Protein AF-A0A7S1X2R9-F1 (afdb_monomer_lite)

Radius of gyration: 29.57 Å; chains: 1; bounding box: 48×79×98 Å

Secondary structure (DSSP, 8-state):
----PPPPPPPPPPPPPPPP----------------GGGGGGGGGB-HHHHHHHHHTTTT-SGGGSS-------------------------PPPTTS---HHHHTS--SS--SS-SB---HHHHHHHHHHHHHHHHHHT--TT-PPPPHHHHHHHHHHHHHHHHH-HHHHHHHHHH-

InterPro domains:
  IPR000857 MyTH4 domain [PS51016] (108-178)
  IPR038185 MyTH4 domain superfamily [G3DSA:1.25.40.530] (95-178)

Organism: NCBI:txid63592

Foldseek 3Di:
DDDDDDDDDDDDDDDDDDDDDPPPPPPPPPPPPPDPPVCPVVQQFFPQVVQVVLVVVDFDDPVVPPPDDDDDDDDDDDDDDDDDDDDDDPDPDPDPPDDRDLVNVLDDDLGQRSWFGGDDDPVCGVVLSVLLVLVSLLVVSNPPDDNQDPVNNVVSVVVQVVVCVVPVVSVVSNVSSD

pLDDT: mean 72.8, std 22.65, range [30.41, 97.75]

Structure (mmCIF, N/CA/C/O backbone):
data_AF-A0A7S1X2R9-F1
#
_entry.id   AF-A0A7S1X2R9-F1
#
loop_
_atom_site.group_PDB
_atom_site.id
_atom_site.type_symbol
_atom_site.label_atom_id
_atom_site.label_alt_id
_atom_site.label_comp_id
_atom_site.label_asym_id
_atom_site.label_entity_id
_atom_site.label_seq_id
_atom_site.pdbx_PDB_ins_code
_atom_site.Cartn_x
_atom_site.Cartn_y
_atom_site.Cartn_z
_atom_site.occupancy
_atom_site.B_iso_or_equiv
_atom_site.auth_seq_id
_atom_site.auth_comp_id
_atom_site.auth_asym_id
_atom_site.auth_atom_id
_atom_site.pdbx_PDB_model_num
ATOM 1 N N . MET A 1 1 ? -19.777 -42.301 84.510 1.00 42.72 1 MET A N 1
ATOM 2 C CA . MET A 1 1 ? -18.714 -43.326 84.487 1.00 42.72 1 MET A CA 1
ATOM 3 C C . MET A 1 1 ? -17.936 -43.130 83.192 1.00 42.72 1 MET A C 1
ATOM 5 O O . MET A 1 1 ? -18.575 -43.264 82.162 1.00 42.72 1 MET A O 1
ATOM 9 N N . ALA A 1 2 ? -16.657 -42.726 83.320 1.00 47.59 2 ALA A N 1
ATOM 10 C CA . ALA A 1 2 ? -15.544 -42.613 82.342 1.00 47.59 2 ALA A CA 1
ATOM 11 C C . ALA A 1 2 ? -15.882 -42.038 80.946 1.00 47.59 2 ALA A C 1
ATOM 13 O O . ALA A 1 2 ? -16.629 -42.655 80.203 1.00 47.59 2 ALA A O 1
ATOM 14 N N . ASP A 1 3 ? -15.449 -40.856 80.491 1.00 46.12 3 ASP A N 1
ATOM 15 C CA . ASP A 1 3 ? -14.141 -40.164 80.510 1.00 46.12 3 ASP A CA 1
ATOM 16 C C . ASP A 1 3 ? -12.950 -41.027 80.068 1.00 46.12 3 ASP A C 1
ATOM 18 O O . ASP A 1 3 ? -12.434 -41.846 80.829 1.00 46.12 3 ASP A O 1
ATOM 22 N N . THR A 1 4 ? -12.517 -40.839 78.820 1.00 57.81 4 THR A N 1
ATOM 23 C CA . THR A 1 4 ? -11.138 -41.086 78.382 1.00 57.81 4 THR A CA 1
ATOM 24 C C . THR A 1 4 ? -10.824 -40.120 77.243 1.00 57.81 4 THR A C 1
ATOM 26 O O . THR A 1 4 ? -11.382 -40.209 76.151 1.00 57.81 4 THR A O 1
ATOM 29 N N . THR A 1 5 ? -9.943 -39.173 77.546 1.00 52.09 5 THR A N 1
ATOM 30 C CA . THR A 1 5 ? -9.392 -38.167 76.638 1.00 52.09 5 THR A CA 1
ATOM 31 C C . THR A 1 5 ? -8.007 -38.649 76.194 1.00 52.09 5 THR A C 1
ATOM 33 O O . THR A 1 5 ? -7.155 -38.885 77.048 1.00 52.09 5 THR A O 1
ATOM 36 N N . GLU A 1 6 ? -7.766 -38.816 74.890 1.00 53.97 6 GLU A N 1
ATOM 37 C CA . GLU A 1 6 ? -6.450 -39.184 74.341 1.00 53.97 6 GLU A CA 1
ATOM 38 C C . GLU A 1 6 ? -5.761 -37.942 73.754 1.00 53.97 6 GLU A C 1
ATOM 40 O O . GLU A 1 6 ? -6.300 -37.261 72.881 1.00 53.97 6 GLU A O 1
ATOM 45 N N . ALA A 1 7 ? -4.578 -37.620 74.282 1.00 50.69 7 ALA A N 1
ATOM 46 C CA . ALA A 1 7 ? -3.776 -36.457 73.918 1.00 50.69 7 ALA A CA 1
ATOM 47 C C . ALA A 1 7 ? -2.719 -36.820 72.859 1.00 50.69 7 ALA A C 1
ATOM 49 O O . ALA A 1 7 ? -1.946 -37.757 73.041 1.00 50.69 7 ALA A O 1
ATOM 50 N N . THR A 1 8 ? -2.648 -36.039 71.777 1.00 60.84 8 THR A N 1
ATOM 51 C CA . THR A 1 8 ? -1.623 -36.132 70.717 1.00 60.84 8 THR A CA 1
ATOM 52 C C . THR A 1 8 ? -0.553 -35.038 70.908 1.00 60.84 8 THR A C 1
ATOM 54 O O . THR A 1 8 ? -0.919 -33.908 71.241 1.00 60.84 8 THR A O 1
ATOM 57 N N . PRO A 1 9 ? 0.754 -35.315 70.709 1.00 64.69 9 PRO A N 1
ATOM 58 C CA . PRO A 1 9 ? 1.828 -34.330 70.896 1.00 64.69 9 PRO A CA 1
ATOM 59 C C . PRO A 1 9 ? 1.999 -33.358 69.704 1.00 64.69 9 PRO A C 1
ATOM 61 O O . PRO A 1 9 ? 1.607 -33.684 68.582 1.00 64.69 9 PRO A O 1
ATOM 64 N N . PRO A 1 10 ? 2.620 -32.175 69.910 1.00 57.97 10 PRO A N 1
ATOM 65 C CA . PRO A 1 10 ? 2.805 -31.172 68.862 1.00 57.97 10 PRO A CA 1
ATOM 66 C C . PRO A 1 10 ? 4.020 -31.468 67.964 1.00 57.97 10 PRO A C 1
ATOM 68 O O . PRO A 1 10 ? 5.135 -31.675 68.443 1.00 57.97 10 PRO A O 1
ATOM 71 N N . GLY A 1 11 ? 3.804 -31.434 66.646 1.00 48.62 11 GLY A N 1
ATOM 72 C CA . GLY A 1 11 ? 4.861 -31.436 65.632 1.00 48.62 11 GLY A CA 1
ATOM 73 C C . GLY A 1 11 ? 5.555 -30.074 65.514 1.00 48.62 11 GLY A C 1
ATOM 74 O O . GLY A 1 11 ? 4.926 -29.024 65.637 1.00 48.62 11 GLY A O 1
ATOM 75 N N . SER A 1 12 ? 6.869 -30.102 65.300 1.00 60.88 12 SER A N 1
ATOM 76 C CA . SER A 1 12 ? 7.755 -28.938 65.180 1.00 60.88 12 SER A CA 1
ATOM 77 C C . SER A 1 12 ? 7.472 -28.062 63.942 1.00 60.88 12 SER A C 1
ATOM 79 O O . SER A 1 12 ? 6.999 -28.573 62.926 1.00 60.88 12 SER A O 1
ATOM 81 N N . PRO A 1 13 ? 7.807 -26.756 63.977 1.00 50.97 13 PRO A N 1
ATOM 82 C CA . PRO A 1 13 ? 7.598 -25.849 62.850 1.00 50.97 13 PRO A CA 1
ATOM 83 C C . PRO A 1 13 ? 8.648 -26.058 61.747 1.00 50.97 13 PRO A C 1
ATOM 85 O O . PRO A 1 13 ? 9.849 -25.964 61.996 1.00 50.97 13 PRO A O 1
ATOM 88 N N . MET A 1 14 ? 8.196 -26.298 60.512 1.00 50.25 14 MET A N 1
ATOM 89 C CA . MET A 1 14 ? 9.048 -26.236 59.322 1.00 50.25 14 MET A CA 1
ATOM 90 C C . MET A 1 14 ? 9.193 -24.782 58.859 1.00 50.25 14 MET A C 1
ATOM 92 O O . MET A 1 14 ? 8.213 -24.101 58.561 1.00 50.25 14 MET A O 1
ATOM 96 N N . THR A 1 15 ? 10.433 -24.315 58.798 1.00 60.78 15 THR A N 1
ATOM 97 C CA . THR A 1 15 ? 10.853 -23.038 58.216 1.00 60.78 15 THR A CA 1
ATOM 98 C C . THR A 1 15 ? 10.683 -23.068 56.691 1.00 60.78 15 THR A C 1
ATOM 100 O O . THR A 1 15 ? 11.192 -23.996 56.058 1.00 60.78 15 THR A O 1
ATOM 103 N N . PRO A 1 16 ? 10.043 -22.072 56.051 1.00 48.28 16 PRO A N 1
ATOM 104 C CA . PRO A 1 16 ? 10.091 -21.948 54.601 1.00 48.28 16 PRO A CA 1
ATOM 105 C C . PRO A 1 16 ? 11.442 -21.356 54.178 1.00 48.28 16 PRO A C 1
ATOM 107 O O . PRO A 1 16 ? 11.805 -20.245 54.567 1.00 48.28 16 PRO A O 1
ATOM 110 N N . GLY A 1 17 ? 12.196 -22.130 53.395 1.00 42.62 17 GLY A N 1
ATOM 111 C CA . GLY A 1 17 ? 13.408 -21.678 52.719 1.00 42.62 17 GLY A CA 1
ATOM 112 C C . GLY A 1 17 ? 13.104 -20.564 51.714 1.00 42.62 17 GLY A C 1
ATOM 113 O O . GLY A 1 17 ? 12.092 -20.595 51.016 1.00 42.62 17 GLY A O 1
ATOM 114 N N . ALA A 1 18 ? 13.986 -19.568 51.673 1.00 52.09 18 ALA A N 1
ATOM 115 C CA . ALA A 1 18 ? 13.926 -18.451 50.741 1.00 52.09 18 ALA A CA 1
ATOM 116 C C . ALA A 1 18 ? 14.039 -18.926 49.277 1.00 52.09 18 ALA A C 1
ATOM 118 O O . ALA A 1 18 ? 14.835 -19.826 48.998 1.00 52.09 18 ALA A O 1
ATOM 119 N N . PRO A 1 19 ? 13.312 -18.314 48.324 1.00 46.66 19 PRO A N 1
ATOM 120 C CA . PRO A 1 19 ? 13.551 -18.556 46.910 1.00 46.66 19 PRO A CA 1
ATOM 121 C C . PRO A 1 19 ? 14.829 -17.828 46.474 1.00 46.66 19 PRO A C 1
ATOM 123 O O . PRO A 1 19 ? 14.937 -16.606 46.572 1.00 46.66 19 PRO A O 1
ATOM 126 N N . SER A 1 20 ? 15.803 -18.598 45.994 1.00 49.12 20 SER A N 1
ATOM 127 C CA . SER A 1 20 ? 16.988 -18.112 45.291 1.00 49.12 20 SER A CA 1
ATOM 128 C C . SER A 1 20 ? 16.572 -17.388 44.009 1.00 49.12 20 SER A C 1
ATOM 130 O O . SER A 1 20 ? 15.962 -17.968 43.111 1.00 49.12 20 SER A O 1
ATOM 132 N N . SER A 1 21 ? 16.887 -16.100 43.947 1.00 52.19 21 SER A N 1
ATOM 133 C CA . SER A 1 21 ? 16.672 -15.223 42.805 1.00 52.19 21 SER A CA 1
ATOM 134 C C . SER A 1 21 ? 17.790 -15.394 41.775 1.00 52.19 21 SER A C 1
ATOM 136 O O . SER A 1 21 ? 18.722 -14.597 41.748 1.00 52.19 21 SER A O 1
ATOM 138 N N . ASP A 1 22 ? 17.660 -16.400 40.914 1.00 44.91 22 ASP A N 1
ATOM 139 C CA . ASP A 1 22 ? 18.408 -16.498 39.657 1.00 44.91 22 ASP A CA 1
ATOM 140 C C . ASP A 1 22 ? 17.452 -16.210 38.491 1.00 44.91 22 ASP A C 1
ATOM 142 O O . ASP A 1 22 ? 17.039 -17.094 37.742 1.00 44.91 22 ASP A O 1
ATOM 146 N N . PHE A 1 23 ? 17.062 -14.940 38.342 1.00 47.03 23 PHE A N 1
ATOM 147 C CA . PHE A 1 23 ? 16.511 -14.456 37.076 1.00 47.03 23 PHE A CA 1
ATOM 148 C C . PHE A 1 23 ? 17.681 -14.233 36.125 1.00 47.03 23 PHE A C 1
ATOM 150 O O . PHE A 1 23 ? 18.218 -13.134 35.991 1.00 47.03 23 PHE A O 1
ATOM 157 N N . GLN A 1 24 ? 18.103 -15.321 35.491 1.00 46.78 24 GLN A N 1
ATOM 158 C CA . GLN A 1 24 ? 18.998 -15.270 34.354 1.00 46.78 24 GLN A CA 1
ATOM 159 C C . GLN A 1 24 ? 18.252 -14.546 33.232 1.00 46.78 24 GLN A C 1
ATOM 161 O O . GLN A 1 24 ? 17.282 -15.061 32.675 1.00 46.78 24 GLN A O 1
ATOM 166 N N . SER A 1 25 ? 18.663 -13.306 32.974 1.00 49.50 25 SER A N 1
ATOM 167 C CA . SER A 1 25 ? 18.193 -12.473 31.876 1.00 49.50 25 SER A CA 1
ATOM 168 C C . SER A 1 25 ? 18.283 -13.265 30.576 1.00 49.50 25 SER A C 1
ATOM 170 O O . SER A 1 25 ? 19.360 -13.396 29.997 1.00 49.50 25 SER A O 1
ATOM 172 N N . MET A 1 26 ? 17.156 -13.817 30.121 1.00 44.03 26 MET A N 1
ATOM 173 C CA . MET A 1 26 ? 17.023 -14.247 28.740 1.00 44.03 26 MET A CA 1
ATOM 174 C C . MET A 1 26 ? 17.083 -12.978 27.900 1.00 44.03 26 MET A C 1
ATOM 176 O O . MET A 1 26 ? 16.095 -12.263 27.740 1.00 44.03 26 MET A O 1
ATOM 180 N N . GLU A 1 27 ? 18.284 -12.674 27.420 1.00 50.75 27 GLU A N 1
ATOM 181 C CA . GLU A 1 27 ? 18.486 -11.861 26.237 1.00 50.75 27 GLU A CA 1
ATOM 182 C C . GLU A 1 27 ? 17.666 -12.530 25.133 1.00 50.75 27 GLU A C 1
ATOM 184 O O . GLU A 1 27 ? 18.056 -13.546 24.558 1.00 50.75 27 GLU A O 1
ATOM 189 N N . VAL A 1 28 ? 16.450 -12.024 24.924 1.00 51.03 28 VAL A N 1
ATOM 190 C CA . VAL A 1 28 ? 15.627 -12.376 23.775 1.00 51.03 28 VAL A CA 1
ATOM 191 C C . VAL A 1 28 ? 16.390 -11.830 22.582 1.00 51.03 28 VAL A C 1
ATOM 193 O O . VAL A 1 28 ? 16.225 -10.670 22.205 1.00 51.03 28 VAL A O 1
ATOM 196 N N . ALA A 1 29 ? 17.291 -12.652 22.045 1.00 50.59 29 ALA A N 1
ATOM 197 C CA . ALA A 1 29 ? 17.900 -12.421 20.755 1.00 50.59 29 ALA A CA 1
ATOM 198 C C . ALA A 1 29 ? 16.739 -12.167 19.796 1.00 50.59 29 ALA A C 1
ATOM 200 O O . ALA A 1 29 ? 15.904 -13.044 19.556 1.00 50.59 29 ALA A O 1
ATOM 201 N N . THR A 1 30 ? 16.630 -10.926 19.333 1.00 48.91 30 THR A N 1
ATOM 202 C CA . THR A 1 30 ? 15.676 -10.580 18.291 1.00 48.91 30 THR A CA 1
ATOM 203 C C . THR A 1 30 ? 15.987 -11.508 17.121 1.00 48.91 30 THR A C 1
ATOM 205 O O . THR A 1 30 ? 17.145 -11.569 16.699 1.00 48.91 30 THR A O 1
ATOM 208 N N . PRO A 1 31 ? 15.022 -12.314 16.644 1.00 47.88 31 PRO A N 1
ATOM 209 C CA . PRO A 1 31 ? 15.285 -13.196 15.526 1.00 47.88 31 PRO A CA 1
ATOM 210 C C . PRO A 1 31 ? 15.728 -12.314 14.364 1.00 47.88 31 PRO A C 1
ATOM 212 O O . PRO A 1 31 ? 14.978 -11.441 13.928 1.00 47.88 31 PRO A O 1
ATOM 215 N N . SER A 1 32 ? 16.969 -12.521 13.911 1.00 52.09 32 SER A N 1
ATOM 216 C CA . SER A 1 32 ? 17.458 -12.006 12.636 1.00 52.09 32 SER A CA 1
ATOM 217 C C . SER A 1 32 ? 16.371 -12.315 11.621 1.00 52.09 32 SER A C 1
ATOM 219 O O . SER A 1 32 ? 16.083 -13.491 11.387 1.00 52.09 32 SER A O 1
ATOM 221 N N . THR A 1 33 ? 15.704 -11.283 11.104 1.00 55.59 33 THR A N 1
ATOM 222 C CA . THR A 1 33 ? 14.594 -11.473 10.174 1.00 55.59 33 THR A CA 1
ATOM 223 C C . THR A 1 33 ? 15.104 -12.358 9.045 1.00 55.59 33 THR A C 1
ATOM 225 O O . THR A 1 33 ? 16.166 -12.046 8.492 1.00 55.59 33 THR A O 1
ATOM 228 N N . PRO A 1 34 ? 14.437 -13.486 8.739 1.00 59.06 34 PRO A N 1
ATOM 229 C CA . PRO A 1 34 ? 14.852 -14.315 7.626 1.00 59.06 34 PRO A CA 1
ATOM 230 C C . PRO A 1 34 ? 14.872 -13.409 6.403 1.00 59.06 34 PRO A C 1
ATOM 232 O O . PRO A 1 34 ? 13.867 -12.775 6.078 1.00 59.06 34 PRO A O 1
ATOM 235 N N . ARG A 1 35 ? 16.052 -13.288 5.791 1.00 65.38 35 ARG A N 1
ATOM 236 C CA . ARG A 1 35 ? 16.229 -12.595 4.519 1.00 65.38 35 ARG A CA 1
ATOM 237 C C . ARG A 1 35 ? 15.108 -13.058 3.593 1.00 65.38 35 ARG A C 1
ATOM 239 O O . ARG A 1 35 ? 14.819 -14.255 3.566 1.00 65.38 35 ARG A O 1
ATOM 246 N N . LEU A 1 36 ? 14.453 -12.138 2.886 1.00 69.62 36 LEU A N 1
ATOM 247 C CA . LEU A 1 36 ? 13.265 -12.435 2.079 1.00 69.62 36 LEU A CA 1
ATOM 248 C C . LEU A 1 36 ? 13.643 -13.212 0.801 1.00 69.62 36 LEU A C 1
ATOM 250 O O . LEU A 1 36 ? 13.439 -12.753 -0.318 1.00 69.62 36 LEU A O 1
ATOM 254 N N . GLU A 1 37 ? 14.210 -14.411 0.954 1.00 75.19 37 GLU A N 1
ATOM 255 C CA . GLU A 1 37 ? 14.718 -15.261 -0.128 1.00 75.19 37 GLU A CA 1
ATOM 256 C C . GLU A 1 37 ? 13.619 -15.618 -1.133 1.00 75.19 37 GLU A C 1
ATOM 258 O O . GLU A 1 37 ? 13.871 -15.670 -2.335 1.00 75.19 37 GLU A O 1
ATOM 263 N N . ALA A 1 38 ? 12.376 -15.757 -0.660 1.00 77.44 38 ALA A N 1
ATOM 264 C CA . ALA A 1 38 ? 11.205 -15.982 -1.504 1.00 77.44 38 ALA A CA 1
ATOM 265 C C . ALA A 1 38 ? 10.926 -14.826 -2.488 1.00 77.44 38 ALA A C 1
ATOM 267 O O . ALA A 1 38 ? 10.274 -15.037 -3.508 1.00 77.44 38 ALA A O 1
ATOM 268 N N . LEU A 1 39 ? 11.436 -13.617 -2.220 1.00 79.44 39 LEU A N 1
ATOM 269 C CA . LEU A 1 39 ? 11.290 -12.447 -3.090 1.00 79.44 39 LEU A CA 1
ATOM 270 C C . LEU A 1 39 ? 12.488 -12.228 -4.021 1.00 79.44 39 LEU A C 1
ATOM 272 O O . LEU A 1 39 ? 12.442 -11.330 -4.861 1.00 79.44 39 LEU A O 1
ATOM 276 N N . ALA A 1 40 ? 13.545 -13.045 -3.933 1.00 76.75 40 ALA A N 1
ATOM 277 C CA . ALA A 1 40 ? 14.757 -12.862 -4.736 1.00 76.75 40 ALA A CA 1
ATOM 278 C C . ALA A 1 40 ? 14.470 -12.843 -6.252 1.00 76.75 40 ALA A C 1
ATOM 280 O O . ALA A 1 40 ? 15.100 -12.085 -6.991 1.00 76.75 40 ALA A O 1
ATOM 281 N N . GLY A 1 41 ? 13.476 -13.618 -6.702 1.00 84.31 41 GLY A N 1
ATOM 282 C CA . GLY A 1 41 ? 13.020 -13.667 -8.095 1.00 84.31 41 GLY A CA 1
ATOM 283 C C . GLY A 1 41 ? 12.031 -12.571 -8.509 1.00 84.31 41 GLY A C 1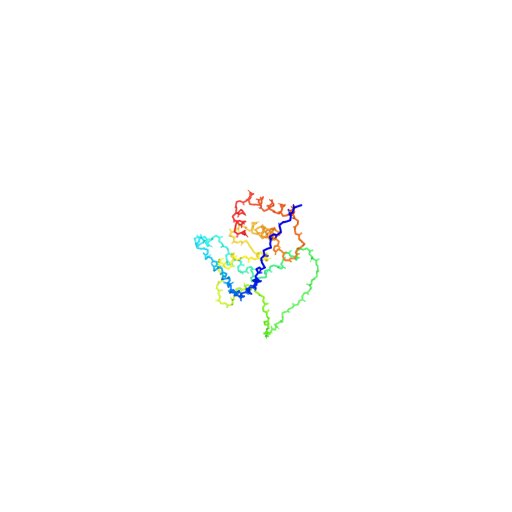
ATOM 284 O O . GLY A 1 41 ? 11.629 -12.558 -9.664 1.00 84.31 41 GLY A O 1
ATOM 285 N N . HIS A 1 42 ? 11.638 -11.676 -7.597 1.00 88.00 42 HIS A N 1
ATOM 286 C CA . HIS A 1 42 ? 10.599 -10.663 -7.824 1.00 88.00 42 HIS A CA 1
ATOM 287 C C . HIS A 1 42 ? 11.102 -9.218 -7.700 1.00 88.00 42 HIS A C 1
ATOM 289 O O . HIS A 1 42 ? 10.304 -8.282 -7.713 1.00 88.00 42 HIS A O 1
ATOM 295 N N . ASN A 1 43 ? 12.419 -9.009 -7.583 1.00 89.12 43 ASN A N 1
ATOM 296 C CA . ASN A 1 43 ? 13.029 -7.678 -7.447 1.00 89.12 43 ASN A CA 1
ATOM 297 C C . ASN A 1 43 ? 12.605 -6.699 -8.557 1.00 89.12 43 ASN A C 1
ATOM 299 O O . ASN A 1 43 ? 12.475 -5.499 -8.329 1.00 89.12 43 ASN A O 1
ATOM 303 N N . ASP A 1 44 ? 12.355 -7.204 -9.761 1.00 93.31 44 ASP A N 1
ATOM 304 C CA . ASP A 1 44 ? 11.923 -6.431 -10.918 1.00 93.31 44 ASP A CA 1
ATOM 305 C C . ASP A 1 44 ? 10.492 -5.885 -10.799 1.00 93.31 44 ASP A C 1
ATOM 307 O O . ASP A 1 44 ? 10.171 -4.913 -11.486 1.00 93.31 44 ASP A O 1
ATOM 311 N N . HIS A 1 45 ? 9.659 -6.422 -9.907 1.00 95.62 45 HIS A N 1
ATOM 312 C CA . HIS A 1 45 ? 8.327 -5.890 -9.614 1.00 95.62 45 HIS A CA 1
ATOM 313 C C . HIS A 1 45 ? 8.349 -4.705 -8.645 1.00 95.62 45 HIS A C 1
ATOM 315 O O . HIS A 1 45 ? 7.382 -3.945 -8.593 1.00 95.62 45 HIS A O 1
ATOM 321 N N . PHE A 1 46 ? 9.442 -4.506 -7.909 1.00 96.31 46 PHE A N 1
ATOM 322 C CA . PHE A 1 46 ? 9.574 -3.452 -6.910 1.00 96.31 46 PHE A CA 1
ATOM 323 C C . PHE A 1 46 ? 10.237 -2.199 -7.474 1.00 96.31 46 PHE A C 1
ATOM 325 O O . PHE A 1 46 ? 11.105 -2.270 -8.341 1.00 96.31 46 PHE A O 1
ATOM 332 N N . GLN A 1 47 ? 9.857 -1.026 -6.969 1.00 95.44 47 GLN A N 1
ATOM 333 C CA . GLN A 1 47 ? 10.425 0.250 -7.417 1.00 95.44 47 GLN A CA 1
ATOM 334 C C . GLN A 1 47 ? 11.436 0.847 -6.430 1.00 95.44 47 GLN A C 1
ATOM 336 O O . GLN A 1 47 ? 11.349 2.024 -6.074 1.00 95.44 47 GLN A O 1
ATOM 341 N N . VAL A 1 48 ? 12.412 0.036 -6.016 1.00 94.19 48 VAL A N 1
ATOM 342 C CA . VAL A 1 48 ? 13.405 0.345 -4.971 1.00 94.19 48 VAL A CA 1
ATOM 343 C C . VAL A 1 48 ? 14.095 1.696 -5.201 1.00 94.19 48 VAL A C 1
ATOM 345 O O . VAL A 1 48 ? 14.129 2.540 -4.303 1.00 94.19 48 VAL A O 1
ATOM 348 N N . GLU A 1 49 ? 14.564 1.980 -6.419 1.00 93.56 49 GLU A N 1
ATOM 349 C CA . GLU A 1 49 ? 15.259 3.235 -6.728 1.00 93.56 49 GLU A CA 1
ATOM 350 C C . GLU A 1 49 ? 14.331 4.454 -6.663 1.00 93.56 49 GLU A C 1
ATOM 352 O O . GLU A 1 49 ? 14.733 5.525 -6.196 1.00 93.56 49 GLU A O 1
ATOM 357 N N . ASN A 1 50 ? 13.087 4.313 -7.132 1.00 93.94 50 ASN A N 1
ATOM 358 C CA . ASN A 1 50 ? 12.096 5.387 -7.073 1.00 93.94 50 ASN A CA 1
ATOM 359 C C . ASN A 1 50 ? 11.693 5.665 -5.628 1.00 93.94 50 ASN A C 1
ATOM 361 O O . ASN A 1 50 ? 11.590 6.831 -5.242 1.00 93.94 50 ASN A O 1
ATOM 365 N N . TYR A 1 51 ? 11.507 4.608 -4.839 1.00 95.12 51 TYR A N 1
ATOM 366 C CA . TYR A 1 51 ? 11.179 4.685 -3.425 1.00 95.12 51 TYR A CA 1
ATOM 367 C C . TYR A 1 51 ? 12.280 5.399 -2.642 1.00 95.12 51 TYR A C 1
ATOM 369 O O . TYR A 1 51 ? 12.021 6.419 -1.999 1.00 95.12 51 TYR A O 1
ATOM 377 N N . PHE A 1 52 ? 13.529 4.952 -2.790 1.00 94.12 52 PHE A N 1
ATOM 378 C CA . PHE A 1 52 ? 14.682 5.567 -2.135 1.00 94.12 52 PHE A CA 1
ATOM 379 C C . PHE A 1 52 ? 14.851 7.038 -2.525 1.00 94.12 52 PHE A C 1
ATOM 381 O O . PHE A 1 52 ? 15.032 7.917 -1.679 1.00 94.12 52 PHE A O 1
ATOM 388 N N . ARG A 1 53 ? 14.717 7.345 -3.820 1.00 93.69 53 ARG A N 1
ATOM 389 C CA . ARG A 1 53 ? 14.765 8.724 -4.317 1.00 93.69 53 ARG A CA 1
ATOM 390 C C . ARG A 1 53 ? 13.633 9.578 -3.741 1.00 93.69 53 ARG A C 1
ATOM 392 O O . ARG A 1 53 ? 13.844 10.765 -3.489 1.00 93.69 53 ARG A O 1
ATOM 399 N N . ALA A 1 54 ? 12.438 9.017 -3.574 1.00 91.94 54 ALA A N 1
ATOM 400 C CA . ALA A 1 54 ? 11.295 9.721 -3.010 1.00 91.94 54 ALA A CA 1
ATOM 401 C C . ALA A 1 54 ? 11.486 9.996 -1.509 1.00 91.94 54 ALA A C 1
ATOM 403 O O . ALA A 1 54 ? 11.214 11.118 -1.079 1.00 91.94 54 ALA A O 1
ATOM 404 N N . MET A 1 55 ? 12.057 9.051 -0.750 1.00 90.38 55 MET A N 1
ATOM 405 C CA . MET A 1 55 ? 12.453 9.268 0.649 1.00 90.38 55 MET A CA 1
ATOM 406 C C . MET A 1 55 ? 13.423 10.448 0.796 1.00 90.38 55 MET A C 1
ATOM 408 O O . MET A 1 55 ? 13.191 11.348 1.603 1.00 90.38 55 MET A O 1
ATOM 412 N N . GLN A 1 56 ? 14.475 10.499 -0.030 1.00 87.94 56 GLN A N 1
ATOM 413 C CA . GLN A 1 56 ? 15.490 11.563 0.031 1.00 87.94 56 GLN A CA 1
ATOM 414 C C . GLN A 1 56 ? 14.949 12.954 -0.329 1.00 87.94 56 GLN A C 1
ATOM 416 O O . GLN A 1 56 ? 15.445 13.968 0.155 1.00 87.94 56 GLN A O 1
ATOM 421 N N . LYS A 1 57 ? 13.924 13.030 -1.188 1.00 81.88 57 LYS A N 1
ATOM 422 C CA . LYS A 1 57 ? 13.301 14.299 -1.616 1.00 81.88 57 LYS A CA 1
ATOM 423 C C . LYS A 1 57 ? 12.344 14.901 -0.572 1.00 81.88 57 LYS A C 1
ATOM 425 O O . LYS A 1 57 ? 11.704 15.929 -0.846 1.00 81.88 57 LYS A O 1
ATOM 430 N N . GLY A 1 58 ? 12.265 14.283 0.605 1.00 61.34 58 GLY A N 1
ATOM 431 C CA . GLY A 1 58 ? 11.419 14.672 1.723 1.00 61.34 58 GLY A CA 1
ATOM 432 C C . GLY A 1 58 ? 10.214 13.751 1.840 1.00 61.34 58 GLY A C 1
ATOM 433 O O . GLY A 1 58 ? 9.158 14.044 1.268 1.00 61.34 58 GLY A O 1
ATOM 434 N N . GLY A 1 59 ? 10.396 12.673 2.608 1.00 51.91 59 GLY A N 1
ATOM 435 C CA . GLY A 1 59 ? 9.316 11.884 3.192 1.00 51.91 59 GLY A CA 1
ATOM 436 C C . GLY A 1 59 ? 8.301 12.758 3.942 1.00 51.91 59 GLY A C 1
ATOM 437 O O . GLY A 1 59 ? 8.603 13.872 4.373 1.00 51.91 59 GLY A O 1
ATOM 438 N N . SER A 1 60 ? 7.057 12.278 3.976 1.00 51.94 60 SER A N 1
ATOM 439 C CA . SER A 1 60 ? 5.993 12.667 4.919 1.00 51.94 60 SER A CA 1
ATOM 440 C C . SER A 1 60 ? 5.613 14.158 5.095 1.00 51.94 60 SER A C 1
ATOM 442 O O . SER A 1 60 ? 4.914 14.489 6.043 1.00 51.94 60 SER A O 1
ATOM 444 N N . GLY A 1 61 ? 5.939 15.080 4.171 1.00 47.41 61 GLY A N 1
ATOM 445 C CA . GLY A 1 61 ? 5.700 16.527 4.406 1.00 47.41 61 GLY A CA 1
ATOM 446 C C . GLY A 1 61 ? 4.946 17.349 3.348 1.00 47.41 61 GLY A C 1
ATOM 447 O O . GLY A 1 61 ? 4.894 18.581 3.466 1.00 47.41 61 GLY A O 1
ATOM 448 N N . LYS A 1 62 ? 4.424 16.749 2.267 1.00 50.59 62 LYS A N 1
ATOM 449 C CA . LYS A 1 62 ? 3.850 17.520 1.133 1.00 50.59 62 LYS A CA 1
ATOM 450 C C . LYS A 1 62 ? 2.356 17.313 0.872 1.00 50.59 62 LYS A C 1
ATOM 452 O O . LYS A 1 62 ? 1.757 18.186 0.252 1.00 50.59 62 LYS A O 1
ATOM 457 N N . PHE A 1 63 ? 1.721 16.270 1.413 1.00 49.44 63 PHE A N 1
ATOM 458 C CA . PHE A 1 63 ? 0.258 16.132 1.320 1.00 49.44 63 PHE A CA 1
ATOM 459 C C . PHE A 1 63 ? -0.512 17.000 2.334 1.00 49.44 63 PHE A C 1
ATOM 461 O O . PHE A 1 63 ? -1.638 17.383 2.034 1.00 49.44 63 PHE A O 1
ATOM 468 N N . SER A 1 64 ? 0.104 17.441 3.442 1.00 46.44 64 SER A N 1
ATOM 469 C CA . SER A 1 64 ? -0.502 18.453 4.339 1.00 46.44 64 SER A CA 1
ATOM 470 C C . SER A 1 64 ? -0.506 19.879 3.771 1.00 46.44 64 SER A C 1
ATOM 472 O O . SER A 1 64 ? -1.150 20.757 4.331 1.00 46.44 64 SER A O 1
ATOM 474 N N . ARG A 1 65 ? 0.189 20.150 2.655 1.00 49.72 65 ARG A N 1
ATO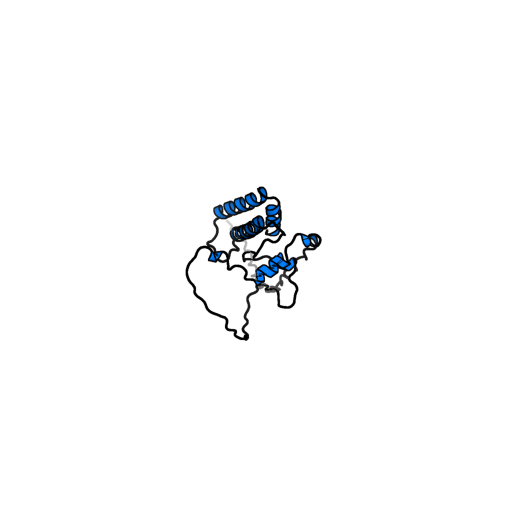M 475 C CA . ARG A 1 65 ? 0.333 21.513 2.100 1.00 49.72 65 ARG A CA 1
ATOM 476 C C . ARG A 1 65 ? -0.649 21.873 0.980 1.00 49.72 65 ARG A C 1
ATOM 478 O O . ARG A 1 65 ? -0.582 22.983 0.465 1.00 49.72 65 ARG A O 1
ATOM 485 N N . LEU A 1 66 ? -1.575 20.983 0.615 1.00 51.16 66 LEU A N 1
ATOM 486 C CA . LEU A 1 66 ? -2.574 21.245 -0.437 1.00 51.16 66 LEU A CA 1
ATOM 487 C C . LEU A 1 66 ? -3.933 21.753 0.086 1.00 51.16 66 LEU A C 1
ATOM 489 O O . LEU A 1 66 ? -4.845 21.943 -0.711 1.00 51.16 66 LEU A O 1
ATOM 493 N N . LEU A 1 67 ? -4.062 22.030 1.392 1.00 57.09 67 LEU A N 1
ATOM 494 C CA . LEU A 1 67 ? -5.272 22.611 2.006 1.00 57.09 67 LEU A CA 1
ATOM 495 C C . LEU A 1 67 ? -5.053 23.985 2.674 1.00 57.09 67 LEU A C 1
ATOM 497 O O . LEU A 1 67 ? -5.902 24.444 3.429 1.00 57.09 67 LEU A O 1
ATOM 501 N N . GLY A 1 68 ? -3.939 24.664 2.387 1.00 37.34 68 GLY A N 1
ATOM 502 C CA . GLY A 1 68 ? -3.607 25.954 3.002 1.00 37.34 68 GLY A CA 1
ATOM 503 C C . GLY A 1 68 ? -2.845 26.869 2.054 1.00 37.34 68 GLY A C 1
ATOM 504 O O . GLY A 1 68 ? -1.646 27.084 2.213 1.00 37.34 68 GLY A O 1
ATOM 505 N N . GLY A 1 69 ? -3.531 27.390 1.038 1.00 38.28 69 GLY A N 1
ATOM 506 C CA . GLY A 1 69 ? -3.014 28.498 0.245 1.00 38.28 69 GLY A CA 1
ATOM 507 C C . GLY A 1 69 ? -3.121 29.804 1.030 1.00 38.28 69 GLY A C 1
ATOM 508 O O . GLY A 1 69 ? -4.225 30.225 1.346 1.00 38.28 69 GLY A O 1
ATOM 509 N N . LEU A 1 70 ? -1.987 30.433 1.341 1.00 50.22 70 LEU A N 1
ATOM 510 C CA . LEU A 1 70 ? -1.594 31.771 0.873 1.00 50.22 70 LEU A CA 1
ATOM 511 C C . LEU A 1 70 ? -0.348 32.248 1.643 1.00 50.22 70 LEU A C 1
ATOM 513 O O . LEU A 1 70 ? -0.265 32.138 2.859 1.00 50.22 70 LEU A O 1
ATOM 517 N N . ASN A 1 71 ? 0.559 32.873 0.889 1.00 43.59 71 ASN A N 1
ATOM 518 C CA . ASN A 1 71 ? 1.707 33.689 1.303 1.00 43.59 71 ASN A CA 1
ATOM 519 C C . ASN A 1 71 ? 3.008 32.966 1.690 1.00 43.59 71 ASN A C 1
ATOM 521 O O . ASN A 1 71 ? 3.220 32.564 2.826 1.00 43.59 71 ASN A O 1
ATOM 525 N N . SER A 1 72 ? 3.991 33.010 0.786 1.00 37.81 72 SER A N 1
ATOM 526 C CA . SER A 1 72 ? 5.303 33.568 1.153 1.00 37.81 72 SER A CA 1
ATOM 527 C C . SER A 1 72 ? 6.131 33.961 -0.076 1.00 37.81 72 SER A C 1
ATOM 529 O O . SER A 1 72 ? 6.350 33.192 -1.008 1.00 37.81 72 SER A O 1
ATOM 531 N N . LYS A 1 73 ? 6.571 35.221 -0.052 1.00 36.69 73 LYS A N 1
ATOM 532 C CA . LYS A 1 73 ? 7.572 35.833 -0.929 1.00 36.69 73 LYS A CA 1
ATOM 533 C C . LYS A 1 73 ? 8.970 35.331 -0.541 1.00 36.69 73 LYS A C 1
ATOM 535 O O . LYS A 1 73 ? 9.322 35.360 0.631 1.00 36.69 73 LYS A O 1
ATOM 540 N N . SER A 1 74 ? 9.738 34.943 -1.560 1.00 40.97 74 SER A N 1
ATOM 541 C CA . SER A 1 74 ? 11.199 35.067 -1.737 1.00 40.97 74 SER A CA 1
ATOM 542 C C . SER A 1 74 ? 12.134 35.069 -0.512 1.00 40.97 74 SER A C 1
ATOM 544 O O . SER A 1 74 ? 12.128 36.031 0.258 1.00 40.97 74 SER A O 1
ATOM 546 N N . ARG A 1 75 ? 13.120 34.153 -0.495 1.00 37.38 75 ARG A N 1
ATOM 547 C CA . ARG A 1 75 ? 14.549 34.499 -0.305 1.00 37.38 75 ARG A CA 1
ATOM 548 C C . ARG A 1 75 ? 15.509 33.324 -0.572 1.00 37.38 75 ARG A C 1
ATOM 550 O O . ARG A 1 75 ? 15.183 32.169 -0.343 1.00 37.38 75 ARG A O 1
ATOM 557 N N . THR A 1 76 ? 16.672 33.693 -1.102 1.00 41.78 76 THR A N 1
ATOM 558 C CA . THR A 1 76 ? 17.829 32.928 -1.608 1.00 41.78 76 THR A CA 1
ATOM 559 C C . THR A 1 76 ? 18.697 32.286 -0.500 1.00 41.78 76 THR A C 1
ATOM 561 O O . THR A 1 76 ? 18.467 32.568 0.677 1.00 41.78 76 THR A O 1
ATOM 564 N N . PRO A 1 77 ? 19.680 31.416 -0.837 1.00 40.75 77 PRO A N 1
ATOM 565 C CA . PRO A 1 77 ? 20.204 30.392 0.064 1.00 40.75 77 PRO A CA 1
ATOM 566 C C . PRO A 1 77 ? 21.354 30.899 0.941 1.00 40.75 77 PRO A C 1
ATOM 568 O O . PRO A 1 77 ? 22.149 31.743 0.525 1.00 40.75 77 PRO A O 1
ATOM 571 N N . LYS A 1 78 ? 21.477 30.335 2.146 1.00 30.41 78 LYS A N 1
ATOM 572 C CA . LYS A 1 78 ? 22.651 30.506 3.005 1.00 30.41 78 LYS A CA 1
ATOM 573 C C . LYS A 1 78 ? 22.957 29.184 3.710 1.00 30.41 78 LYS A C 1
ATOM 575 O O . LYS A 1 78 ? 22.130 28.670 4.455 1.00 30.41 78 LYS A O 1
ATOM 580 N N . THR A 1 79 ? 24.133 28.637 3.419 1.00 41.88 79 THR A N 1
ATOM 581 C CA . THR A 1 79 ? 24.794 27.539 4.142 1.00 41.88 79 THR A CA 1
ATOM 582 C C . THR A 1 79 ? 24.914 27.852 5.634 1.00 41.88 79 THR A C 1
ATOM 584 O O . THR A 1 79 ? 25.179 29.008 5.981 1.00 41.88 79 THR A O 1
ATOM 587 N N . PRO A 1 80 ? 24.819 26.834 6.506 1.00 42.59 80 PRO A N 1
ATOM 588 C CA . PRO A 1 80 ? 25.918 26.654 7.452 1.00 42.59 80 PRO A CA 1
ATOM 589 C C . PRO A 1 80 ? 26.293 25.192 7.758 1.00 42.59 80 PRO A C 1
ATOM 591 O O . PRO A 1 80 ? 25.511 24.254 7.644 1.00 42.59 80 PRO A O 1
ATOM 594 N N . SER A 1 81 ? 27.554 25.088 8.159 1.00 36.41 81 SER A N 1
ATOM 595 C CA . SER A 1 81 ? 28.313 24.004 8.779 1.00 36.41 81 SER A CA 1
ATOM 596 C C . SER A 1 81 ? 27.641 23.293 9.964 1.00 36.41 81 SER A C 1
ATOM 598 O O . SER A 1 81 ? 27.055 23.946 10.825 1.00 36.41 81 SER A O 1
ATOM 600 N N . SER A 1 82 ? 27.860 21.976 10.065 1.00 36.84 82 SER A N 1
ATOM 601 C CA . SER A 1 82 ? 27.710 21.166 11.291 1.00 36.84 82 SER A CA 1
ATOM 602 C C . SER A 1 82 ? 28.669 21.642 12.405 1.00 36.84 82 SER A C 1
ATOM 604 O O . SER A 1 82 ? 29.696 22.248 12.084 1.00 36.84 82 SER A O 1
ATOM 606 N N . PRO A 1 83 ? 28.397 21.356 13.698 1.00 48.66 83 PRO A N 1
ATOM 607 C CA . PRO A 1 83 ? 28.805 20.052 14.240 1.00 48.66 83 PRO A CA 1
ATOM 608 C C . PRO A 1 83 ? 27.858 19.411 15.282 1.00 48.66 83 PRO A C 1
ATOM 610 O O . PRO A 1 83 ? 27.088 20.078 15.958 1.00 48.66 83 PRO A O 1
ATOM 613 N N . ALA A 1 84 ? 28.008 18.083 15.375 1.00 42.28 84 ALA A N 1
ATOM 614 C CA . ALA A 1 84 ? 27.896 17.183 16.531 1.00 42.28 84 ALA A CA 1
ATOM 615 C C . ALA A 1 84 ? 26.803 17.401 17.603 1.00 42.28 84 ALA A C 1
ATOM 617 O O . ALA A 1 84 ? 26.858 18.325 18.408 1.00 42.28 84 ALA A O 1
ATOM 618 N N . GLY A 1 85 ? 25.927 16.398 17.721 1.00 33.38 85 GLY A N 1
ATOM 619 C CA . GLY A 1 85 ? 25.106 16.152 18.906 1.00 33.38 85 GLY A CA 1
ATOM 620 C C . GLY A 1 85 ? 24.202 14.930 18.728 1.00 33.38 85 GLY A C 1
ATOM 621 O O . GLY A 1 85 ? 23.132 15.035 18.142 1.00 33.38 85 GLY A O 1
ATOM 622 N N . THR A 1 86 ? 24.636 13.768 19.217 1.00 46.75 86 THR A N 1
ATOM 623 C CA . THR A 1 86 ? 23.774 12.608 19.520 1.00 46.75 86 THR A CA 1
ATOM 624 C C . THR A 1 86 ? 22.977 12.925 20.798 1.00 46.75 86 THR A C 1
ATOM 626 O O . THR A 1 86 ? 23.538 13.562 21.693 1.00 46.75 86 THR A O 1
ATOM 629 N N . PRO A 1 87 ? 21.709 12.489 20.935 1.00 46.91 87 PRO A N 1
ATOM 630 C CA . PRO A 1 87 ? 21.490 11.130 21.431 1.00 46.91 87 PRO A CA 1
ATOM 631 C C . PRO A 1 87 ? 20.280 10.386 20.830 1.00 46.91 87 PRO A C 1
ATOM 633 O O . PRO A 1 87 ? 19.244 10.955 20.519 1.00 46.91 87 PRO A O 1
ATOM 636 N N . SER A 1 88 ? 20.463 9.068 20.739 1.00 46.66 88 SER A N 1
ATOM 637 C CA . SER A 1 88 ? 19.502 7.984 20.982 1.00 46.66 88 SER A CA 1
ATOM 638 C C . SER A 1 88 ? 18.024 8.178 20.602 1.00 46.66 88 SER A C 1
ATOM 640 O O . SER A 1 88 ? 17.221 8.728 21.351 1.00 46.66 88 SER A O 1
ATOM 642 N N . GLY A 1 89 ? 17.656 7.556 19.485 1.00 35.62 89 GLY A N 1
ATOM 643 C CA . GLY A 1 89 ? 16.300 7.137 19.151 1.00 35.62 89 GLY A CA 1
ATOM 644 C C . GLY A 1 89 ? 16.415 6.142 18.007 1.00 35.62 89 GLY A C 1
ATOM 645 O O . GLY A 1 89 ? 16.826 6.522 16.915 1.00 35.62 89 GLY A O 1
ATOM 646 N N . ALA A 1 90 ? 16.164 4.860 18.271 1.00 41.25 90 ALA A N 1
ATOM 647 C CA . ALA A 1 90 ? 16.260 3.792 17.282 1.00 41.25 90 ALA A CA 1
ATOM 648 C C . ALA A 1 90 ? 15.161 3.947 16.215 1.00 41.25 90 ALA A C 1
ATOM 650 O O . ALA A 1 90 ? 14.108 3.324 16.284 1.00 41.25 90 ALA A O 1
ATOM 651 N N . ALA A 1 91 ? 15.419 4.806 15.236 1.00 44.94 91 ALA A N 1
ATOM 652 C CA . ALA A 1 91 ? 14.870 4.710 13.899 1.00 44.94 91 ALA A CA 1
ATOM 653 C C . ALA A 1 91 ? 16.052 4.336 13.005 1.00 44.94 91 ALA A C 1
ATOM 655 O O . ALA A 1 91 ? 17.030 5.083 12.914 1.00 44.94 91 ALA A O 1
ATOM 656 N N . SER A 1 92 ? 16.004 3.151 12.405 1.00 45.69 92 SER A N 1
ATOM 657 C CA . SER A 1 92 ? 16.979 2.667 11.430 1.00 45.69 92 SER A CA 1
ATOM 658 C C . SER A 1 92 ? 16.946 3.557 10.183 1.00 45.69 92 SER A C 1
ATOM 660 O O . SER A 1 92 ? 16.329 3.239 9.174 1.00 45.69 92 SER A O 1
ATOM 662 N N . SER A 1 93 ? 17.604 4.716 10.247 1.00 48.62 93 SER A N 1
ATOM 663 C CA . SER A 1 93 ? 17.970 5.453 9.040 1.00 48.62 93 SER A CA 1
ATOM 664 C C . SER A 1 93 ? 19.032 4.647 8.291 1.00 48.62 93 SER A C 1
ATOM 666 O O . SER A 1 93 ? 20.020 4.250 8.918 1.00 48.62 93 SER A O 1
ATOM 668 N N . PRO A 1 94 ? 18.889 4.422 6.972 1.00 52.09 94 PRO A N 1
ATOM 669 C CA . PRO A 1 94 ? 19.936 3.790 6.184 1.00 52.09 94 PRO A CA 1
ATOM 670 C C . PRO A 1 94 ? 21.203 4.650 6.280 1.00 52.09 94 PRO A C 1
ATOM 672 O O . PRO A 1 94 ? 21.186 5.838 5.952 1.00 52.09 94 PRO A O 1
ATOM 675 N N . GLY A 1 95 ? 22.281 4.071 6.810 1.00 40.88 95 GLY A N 1
ATOM 676 C CA . GLY A 1 95 ? 23.547 4.767 7.036 1.00 40.88 95 GLY A CA 1
ATOM 677 C C . GLY A 1 95 ? 24.230 5.232 5.735 1.00 40.88 95 GLY A C 1
ATOM 678 O O . GLY A 1 95 ? 23.910 4.750 4.648 1.00 40.88 95 GLY A O 1
ATOM 679 N N . PRO A 1 96 ? 25.219 6.141 5.815 1.00 48.22 96 PRO A N 1
ATOM 680 C CA . PRO A 1 96 ? 25.826 6.811 4.660 1.00 48.22 96 PRO A CA 1
ATOM 681 C C . PRO A 1 96 ? 26.868 5.962 3.892 1.00 48.22 96 PRO A C 1
ATOM 683 O O . PRO A 1 96 ? 27.863 6.506 3.418 1.00 48.22 96 PRO A O 1
ATOM 686 N N . ALA A 1 97 ? 26.676 4.642 3.765 1.00 50.88 97 ALA A N 1
ATOM 687 C CA . ALA A 1 97 ? 27.615 3.767 3.040 1.00 50.88 97 ALA A CA 1
ATOM 688 C C . ALA A 1 97 ? 27.024 2.444 2.495 1.00 50.88 97 ALA A C 1
ATOM 690 O O . ALA A 1 97 ? 27.786 1.551 2.129 1.00 50.88 97 ALA A O 1
ATOM 691 N N . GLY A 1 98 ? 25.697 2.293 2.431 1.00 59.84 98 GLY A N 1
ATOM 692 C CA . GLY A 1 98 ? 25.040 1.118 1.844 1.00 59.84 98 GLY A CA 1
ATOM 693 C C . GLY A 1 98 ? 24.078 1.519 0.729 1.00 59.84 98 GLY A C 1
ATOM 694 O O . GLY A 1 98 ? 23.374 2.521 0.851 1.00 59.84 98 GLY A O 1
ATOM 695 N N . ASN A 1 99 ? 24.046 0.756 -0.366 1.00 83.19 99 ASN A N 1
ATOM 696 C CA . ASN A 1 99 ? 22.977 0.883 -1.357 1.00 83.19 99 ASN A CA 1
ATOM 697 C C . ASN A 1 99 ? 21.656 0.496 -0.678 1.00 83.19 99 ASN A C 1
ATOM 699 O O . ASN A 1 99 ? 21.595 -0.569 -0.075 1.00 83.19 99 ASN A O 1
ATOM 703 N N . PHE A 1 100 ? 20.623 1.334 -0.780 1.00 88.31 100 PHE A N 1
ATOM 704 C CA . PHE A 1 100 ? 19.282 0.997 -0.297 1.00 88.31 100 PHE A CA 1
ATOM 705 C C . PHE A 1 100 ? 18.757 -0.237 -1.036 1.00 88.31 100 PHE A C 1
ATOM 707 O O . PHE A 1 100 ? 18.787 -0.281 -2.270 1.00 88.31 100 PHE A O 1
ATOM 714 N N . THR A 1 101 ? 18.316 -1.237 -0.283 1.00 91.62 101 THR A N 1
ATOM 715 C CA . THR A 1 101 ? 17.935 -2.559 -0.791 1.00 91.62 101 THR A CA 1
ATOM 716 C C . THR A 1 101 ? 16.422 -2.776 -0.774 1.00 91.62 101 THR A C 1
ATOM 718 O O . THR A 1 101 ? 15.662 -1.982 -0.219 1.00 91.62 101 THR A O 1
ATOM 721 N N . LEU A 1 102 ? 15.970 -3.877 -1.386 1.00 92.25 102 LEU A N 1
ATOM 722 C CA . LEU A 1 102 ? 14.580 -4.320 -1.265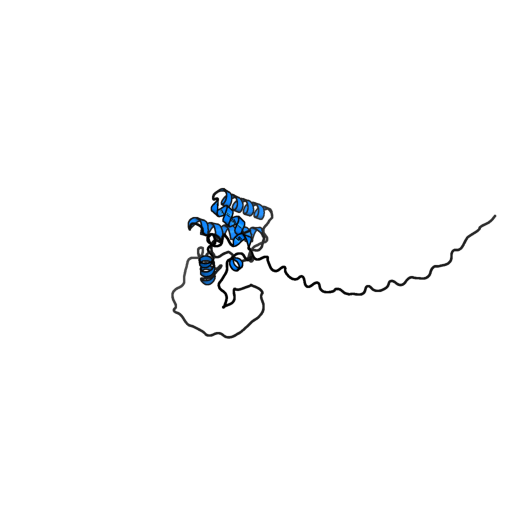 1.00 92.25 102 LEU A CA 1
ATOM 723 C C . LEU A 1 102 ? 14.218 -4.642 0.193 1.00 92.25 102 LEU A C 1
ATOM 725 O O . LEU A 1 102 ? 13.142 -4.261 0.641 1.00 92.25 102 LEU A O 1
ATOM 729 N N . ASP A 1 103 ? 15.120 -5.291 0.935 1.00 91.38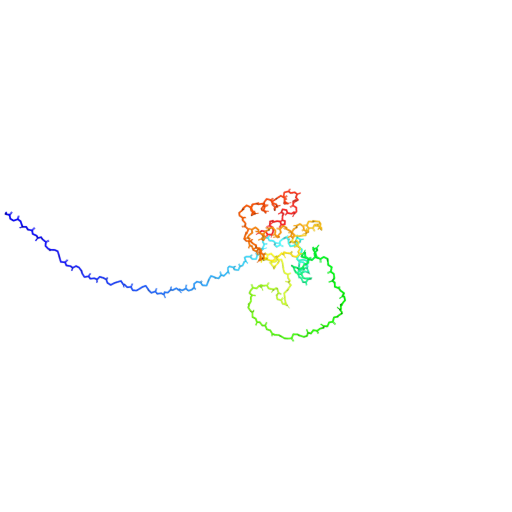 103 ASP A N 1
ATOM 730 C CA . ASP A 1 103 ? 14.903 -5.601 2.350 1.00 91.38 103 ASP A CA 1
ATOM 731 C C . ASP A 1 103 ? 14.696 -4.310 3.165 1.00 91.38 103 ASP A C 1
ATOM 733 O O . ASP A 1 103 ? 13.759 -4.236 3.958 1.00 91.38 103 ASP A O 1
ATOM 737 N N . ASP A 1 104 ? 15.482 -3.256 2.896 1.00 92.12 104 ASP A N 1
ATOM 738 C CA . ASP A 1 104 ? 15.310 -1.947 3.549 1.00 92.12 104 ASP A CA 1
ATOM 739 C C . ASP A 1 104 ? 13.939 -1.317 3.250 1.00 92.12 104 ASP A C 1
ATOM 741 O O . ASP A 1 104 ? 13.352 -0.644 4.098 1.00 92.12 104 ASP A O 1
ATOM 745 N N . MET A 1 105 ? 13.423 -1.525 2.037 1.00 94.31 105 MET A N 1
ATOM 746 C CA . MET A 1 105 ? 12.132 -0.997 1.595 1.00 94.31 105 MET A CA 1
ATOM 747 C C . MET A 1 105 ? 10.938 -1.707 2.244 1.00 94.31 105 MET A C 1
ATOM 749 O O . MET A 1 105 ? 9.896 -1.080 2.427 1.00 94.31 105 MET A O 1
ATOM 753 N N . LEU A 1 106 ? 11.080 -2.994 2.567 1.00 93.62 106 LEU A N 1
ATOM 754 C CA . LEU A 1 106 ? 10.016 -3.841 3.121 1.00 93.62 106 LEU A CA 1
ATOM 755 C C . LEU A 1 106 ? 10.014 -3.888 4.654 1.00 93.62 106 LEU A C 1
ATOM 757 O O . LEU A 1 106 ? 9.215 -4.605 5.256 1.00 93.62 106 LEU A O 1
ATOM 761 N N . MET A 1 107 ? 10.885 -3.115 5.304 1.00 92.25 107 MET A N 1
ATOM 762 C CA . MET A 1 107 ? 10.831 -2.944 6.749 1.00 92.25 107 MET A CA 1
ATOM 763 C C . MET A 1 107 ? 9.548 -2.222 7.174 1.00 92.25 107 MET A C 1
ATOM 765 O O . MET A 1 107 ? 9.067 -1.301 6.512 1.00 92.25 107 MET A O 1
ATOM 769 N N . HIS A 1 108 ? 9.028 -2.605 8.340 1.00 91.56 108 HIS A N 1
ATOM 770 C CA . HIS A 1 108 ? 7.893 -1.925 8.951 1.00 91.56 108 HIS A CA 1
ATOM 771 C C . HIS A 1 108 ? 8.183 -0.426 9.150 1.00 91.56 108 HIS A C 1
ATOM 773 O O . HIS A 1 108 ? 9.225 -0.044 9.685 1.00 91.56 108 HIS A O 1
ATOM 779 N N . SER A 1 109 ? 7.223 0.417 8.767 1.00 90.88 109 SER A N 1
ATOM 780 C CA . SER A 1 109 ? 7.278 1.872 8.921 1.00 90.88 109 SER A CA 1
ATOM 781 C C . SER A 1 109 ? 6.032 2.374 9.641 1.00 90.88 109 SER A C 1
ATOM 783 O O . SER A 1 109 ? 4.920 1.982 9.298 1.00 90.88 109 SER A O 1
ATOM 785 N N . ARG A 1 110 ? 6.216 3.302 10.588 1.00 90.50 110 ARG A N 1
ATOM 786 C CA . ARG A 1 110 ? 5.124 4.062 11.230 1.00 90.50 110 ARG A CA 1
ATOM 787 C C . ARG A 1 110 ? 4.788 5.364 10.500 1.00 90.50 110 ARG A C 1
ATOM 789 O O . ARG A 1 110 ? 3.854 6.073 10.866 1.00 90.50 110 ARG A O 1
ATOM 796 N N . GLU A 1 111 ? 5.557 5.691 9.467 1.00 91.00 111 GLU A N 1
ATOM 797 C CA . GLU A 1 111 ? 5.342 6.851 8.610 1.00 91.00 111 GLU A CA 1
ATOM 798 C C . GLU A 1 111 ? 4.755 6.432 7.269 1.00 91.00 111 GLU A C 1
ATOM 800 O O . GLU A 1 111 ? 5.051 5.349 6.764 1.00 91.00 111 GLU A O 1
ATOM 805 N N . LEU A 1 112 ? 3.970 7.322 6.656 1.00 92.25 112 LEU A N 1
ATOM 806 C CA . LEU A 1 112 ? 3.467 7.113 5.301 1.00 92.25 112 LEU A CA 1
ATOM 807 C C . LEU A 1 112 ? 4.610 6.827 4.322 1.00 92.25 112 LEU A C 1
ATOM 809 O O . LEU A 1 112 ? 5.564 7.602 4.228 1.00 92.25 112 LEU A O 1
ATOM 813 N N . ILE A 1 113 ? 4.443 5.779 3.517 1.00 94.81 113 ILE A N 1
ATOM 814 C CA . ILE A 1 113 ? 5.346 5.500 2.404 1.00 94.81 113 ILE A CA 1
ATOM 815 C C . ILE A 1 113 ? 5.362 6.672 1.400 1.00 94.81 113 ILE A C 1
ATOM 817 O O . ILE A 1 113 ? 4.320 7.277 1.116 1.00 94.81 113 ILE A O 1
ATOM 821 N N . PRO A 1 114 ? 6.529 7.015 0.830 1.00 94.69 114 PRO A N 1
ATOM 822 C CA . PRO A 1 114 ? 6.664 8.136 -0.097 1.00 94.69 114 PRO A CA 1
ATOM 823 C C . PRO A 1 114 ? 6.126 7.831 -1.509 1.00 94.69 114 PRO A C 1
ATOM 825 O O . PRO A 1 114 ? 5.877 8.759 -2.279 1.00 94.69 114 PRO A O 1
ATOM 828 N N . THR A 1 115 ? 5.974 6.551 -1.861 1.00 96.62 115 THR A N 1
ATOM 829 C CA . THR A 1 115 ? 5.425 6.030 -3.127 1.00 96.62 115 THR A CA 1
ATOM 830 C C . THR A 1 115 ? 5.001 4.565 -2.934 1.00 96.62 115 THR A C 1
ATOM 832 O O . THR A 1 115 ? 5.226 4.027 -1.855 1.00 96.62 115 THR A O 1
ATOM 835 N N . SER A 1 116 ? 4.383 3.917 -3.932 1.00 97.62 116 SER A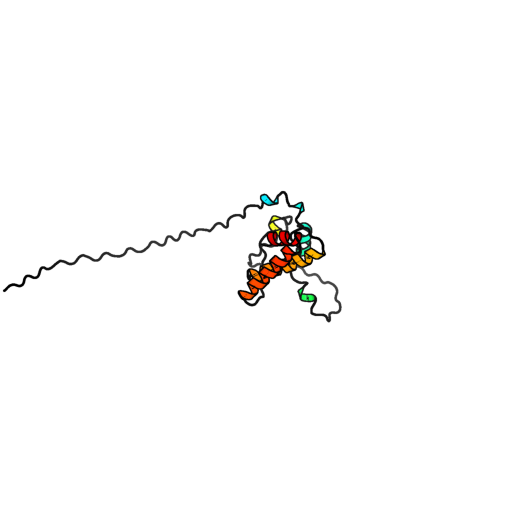 N 1
ATOM 836 C CA . SER A 1 116 ? 4.032 2.484 -3.853 1.00 97.62 116 SER A CA 1
ATOM 837 C C . SER A 1 116 ? 5.263 1.583 -3.693 1.00 97.62 116 SER A C 1
ATOM 839 O O . SER A 1 116 ? 6.366 1.965 -4.086 1.00 97.62 116 SER A O 1
ATOM 841 N N . LEU A 1 117 ? 5.087 0.379 -3.158 1.00 97.69 117 LEU A N 1
ATOM 842 C CA . LEU A 1 117 ? 6.165 -0.610 -3.061 1.00 97.69 117 LEU A CA 1
ATOM 843 C C . LEU A 1 117 ? 6.428 -1.247 -4.432 1.00 97.69 117 LEU A C 1
ATOM 845 O O . LEU A 1 117 ? 7.571 -1.332 -4.895 1.00 97.69 117 LEU A O 1
ATOM 849 N N . LEU A 1 118 ? 5.351 -1.627 -5.119 1.00 97.50 118 LEU A N 1
ATOM 850 C CA . LEU A 1 118 ? 5.395 -2.223 -6.445 1.00 97.50 118 LEU A CA 1
ATOM 851 C C . LEU A 1 118 ? 5.446 -1.157 -7.548 1.00 97.50 118 LEU A C 1
ATOM 853 O O . LEU A 1 118 ? 5.010 -0.008 -7.385 1.00 97.50 118 LEU A O 1
ATOM 857 N N . LYS A 1 119 ? 5.956 -1.555 -8.714 1.00 97.31 119 LYS A N 1
ATOM 858 C CA . LYS A 1 119 ? 5.879 -0.790 -9.962 1.00 97.31 119 LYS A CA 1
ATOM 859 C C . LYS A 1 119 ? 4.428 -0.759 -10.436 1.00 97.31 119 LYS A C 1
ATOM 861 O O . LYS A 1 119 ? 3.925 -1.720 -11.009 1.00 97.31 119 LYS A O 1
ATOM 866 N N . LEU A 1 120 ? 3.763 0.370 -10.212 1.00 96.19 120 LEU A N 1
ATOM 867 C CA . LEU A 1 120 ? 2.371 0.601 -10.599 1.00 96.19 120 LEU A CA 1
ATOM 868 C C . LEU A 1 120 ? 2.254 1.746 -11.610 1.00 96.19 120 LEU A C 1
ATOM 870 O O . LEU A 1 120 ? 3.077 2.665 -11.630 1.00 96.19 120 LEU A O 1
ATOM 874 N N . ALA A 1 121 ? 1.170 1.741 -12.392 1.00 93.56 121 ALA A N 1
ATOM 875 C CA . ALA A 1 121 ? 0.758 2.900 -13.183 1.00 93.56 121 ALA A CA 1
ATOM 876 C C . ALA A 1 121 ? 0.551 4.138 -12.287 1.00 93.56 121 ALA A C 1
ATOM 878 O O . ALA A 1 121 ? 0.134 4.020 -11.129 1.00 93.56 121 ALA A O 1
ATOM 879 N N . ASN A 1 122 ? 0.815 5.332 -12.825 1.00 88.94 122 ASN A N 1
ATOM 880 C CA . ASN A 1 122 ? 0.819 6.583 -12.056 1.00 88.94 122 ASN A CA 1
ATOM 881 C C . ASN A 1 122 ? -0.501 6.830 -11.299 1.00 88.94 122 ASN A C 1
ATOM 883 O O . ASN A 1 122 ? -0.473 7.292 -10.156 1.00 88.94 122 ASN A O 1
ATOM 887 N N . GLU A 1 123 ? -1.662 6.484 -11.870 1.00 89.81 123 GLU A N 1
ATOM 888 C CA . GLU A 1 123 ? -2.954 6.643 -11.187 1.00 89.81 123 GLU A CA 1
ATOM 889 C C . GLU A 1 123 ? -3.145 5.719 -9.970 1.00 89.81 123 GLU A C 1
ATOM 891 O O . GLU A 1 123 ? -3.962 6.016 -9.090 1.00 89.81 123 GLU A O 1
ATOM 896 N N . ASN A 1 124 ? -2.409 4.607 -9.911 1.00 94.62 124 ASN A N 1
ATOM 897 C CA . ASN A 1 124 ? -2.475 3.624 -8.834 1.00 94.62 124 ASN A CA 1
ATOM 898 C C . ASN A 1 124 ? -1.444 3.923 -7.732 1.00 94.62 124 ASN A C 1
ATOM 900 O O . ASN A 1 124 ? -1.736 3.665 -6.566 1.00 94.62 124 ASN A O 1
ATOM 904 N N . GLN A 1 125 ? -0.313 4.568 -8.046 1.00 94.25 125 GLN A N 1
ATOM 905 C CA . GLN A 1 125 ? 0.695 4.963 -7.045 1.00 94.25 125 GLN A CA 1
ATOM 906 C C . GLN A 1 125 ? 0.105 5.871 -5.953 1.00 94.25 125 GLN A C 1
ATOM 908 O O . GLN A 1 125 ? 0.266 5.619 -4.761 1.00 94.25 125 GLN A O 1
ATOM 913 N N . ALA A 1 126 ? -0.671 6.892 -6.334 1.00 92.88 126 ALA A N 1
ATOM 914 C CA . ALA A 1 126 ? -1.320 7.781 -5.365 1.00 92.88 126 ALA A CA 1
ATOM 915 C C . ALA A 1 126 ? -2.374 7.063 -4.497 1.00 92.88 126 ALA A C 1
ATOM 917 O O . ALA A 1 126 ? -2.669 7.499 -3.382 1.00 92.88 126 ALA A O 1
ATOM 918 N N . ARG A 1 127 ? -2.966 5.973 -5.002 1.00 95.62 127 ARG A N 1
ATOM 919 C CA . ARG A 1 127 ? -3.908 5.141 -4.241 1.00 95.62 127 ARG A CA 1
ATOM 920 C C . ARG A 1 127 ? -3.169 4.249 -3.254 1.00 95.62 127 ARG A C 1
ATOM 922 O O . ARG A 1 127 ? -3.607 4.175 -2.114 1.00 95.62 127 ARG A O 1
ATOM 929 N N . ALA A 1 128 ? -2.044 3.666 -3.658 1.00 97.00 128 ALA A N 1
ATOM 930 C CA . ALA A 1 128 ? -1.189 2.855 -2.798 1.00 97.00 128 ALA A CA 1
ATOM 931 C C . ALA A 1 128 ? -0.730 3.622 -1.547 1.00 97.00 128 ALA A C 1
ATOM 933 O O . ALA A 1 128 ? -0.870 3.114 -0.440 1.00 97.00 128 ALA A O 1
ATOM 934 N N . ILE A 1 129 ? -0.302 4.883 -1.698 1.00 95.81 129 ILE A N 1
ATOM 935 C CA . ILE A 1 129 ? 0.078 5.742 -0.559 1.00 95.81 129 ILE A CA 1
ATOM 936 C C . ILE A 1 129 ? -1.108 5.936 0.406 1.00 95.81 129 ILE A C 1
ATOM 938 O O . ILE A 1 129 ? -0.964 5.838 1.623 1.00 95.81 129 ILE A O 1
ATOM 942 N N . LYS A 1 130 ? -2.312 6.190 -0.128 1.00 95.50 130 LYS A N 1
ATOM 943 C CA . LYS A 1 130 ? -3.532 6.336 0.687 1.00 95.50 130 LYS A CA 1
ATOM 944 C C . LYS A 1 130 ? -3.942 5.026 1.362 1.00 95.50 130 LYS A C 1
ATOM 946 O O . LYS A 1 130 ? -4.469 5.070 2.470 1.00 95.50 130 LYS A O 1
ATOM 951 N N . MET A 1 131 ? -3.726 3.887 0.703 1.00 97.19 131 MET A N 1
ATOM 952 C CA . MET A 1 131 ? -3.975 2.562 1.272 1.00 97.19 131 MET A CA 1
ATOM 953 C C . MET A 1 131 ? -3.047 2.300 2.451 1.00 97.19 131 MET A C 1
ATOM 955 O O . MET A 1 131 ? -3.548 1.950 3.514 1.00 97.19 131 MET A O 1
ATOM 959 N N . PHE A 1 132 ? -1.758 2.617 2.331 1.00 97.00 132 PHE A N 1
ATOM 960 C CA . PHE A 1 132 ? -0.820 2.490 3.444 1.00 97.00 132 PHE A CA 1
ATOM 961 C C . PHE A 1 132 ? -1.218 3.372 4.636 1.00 97.00 132 PHE A C 1
ATOM 963 O O . PHE A 1 132 ? -1.214 2.926 5.777 1.00 97.00 132 PHE A O 1
ATOM 970 N N . GLY A 1 133 ? -1.687 4.600 4.388 1.00 94.81 133 GLY A N 1
ATOM 971 C CA . GLY A 1 133 ? -2.276 5.431 5.447 1.00 94.81 133 GLY A CA 1
ATOM 972 C C . GLY A 1 133 ? -3.509 4.805 6.110 1.00 94.81 133 GLY A C 1
ATOM 973 O O . GLY A 1 133 ? -3.732 4.981 7.307 1.00 94.81 133 GLY A O 1
ATOM 974 N N . GLY A 1 134 ? -4.296 4.038 5.354 1.00 95.25 134 GLY A N 1
ATOM 975 C CA . GLY A 1 134 ? -5.359 3.195 5.894 1.00 95.25 134 GLY A CA 1
ATOM 976 C C . GLY A 1 134 ? -4.823 2.051 6.755 1.00 95.25 134 GLY A C 1
ATOM 977 O O . GLY A 1 134 ? -5.373 1.821 7.826 1.00 95.25 134 GLY A O 1
ATOM 978 N N . VAL A 1 135 ? -3.741 1.385 6.340 1.00 96.00 135 VAL A N 1
ATOM 979 C CA . VAL A 1 135 ? -3.068 0.337 7.129 1.00 96.00 135 VAL A CA 1
ATOM 980 C C . VAL A 1 135 ? -2.587 0.903 8.467 1.00 96.00 135 VAL A C 1
ATOM 982 O O . VAL A 1 135 ? -3.007 0.401 9.505 1.00 96.00 135 VAL A O 1
ATOM 985 N N . LEU A 1 136 ? -1.850 2.021 8.463 1.00 94.19 136 LEU A N 1
ATOM 986 C CA . LEU A 1 136 ? -1.394 2.694 9.691 1.00 94.19 136 LEU A CA 1
ATOM 987 C C . LEU A 1 136 ? -2.556 3.078 10.618 1.00 94.19 136 LEU A C 1
ATOM 989 O O . LEU A 1 136 ? -2.487 2.921 11.837 1.00 94.19 136 LEU A O 1
ATOM 993 N N . LYS A 1 137 ? -3.657 3.581 10.045 1.00 92.75 137 LYS A N 1
ATOM 994 C CA . LYS A 1 137 ? -4.864 3.912 10.812 1.00 92.75 137 LYS A CA 1
ATOM 995 C C . LYS A 1 137 ? -5.535 2.663 11.392 1.00 92.75 137 LYS A C 1
ATOM 997 O O . LYS A 1 137 ? -6.118 2.729 12.471 1.00 92.75 137 LYS A O 1
ATOM 1002 N N . TYR A 1 138 ? -5.508 1.548 10.671 1.00 94.06 138 TYR A N 1
ATOM 1003 C CA . TYR A 1 138 ? -6.099 0.291 11.113 1.00 94.06 138 TYR A CA 1
ATOM 1004 C C . TYR A 1 138 ? -5.306 -0.338 12.266 1.00 94.06 138 TYR A C 1
ATOM 1006 O O . TYR A 1 138 ? -5.920 -0.756 13.249 1.00 94.06 138 TYR A O 1
ATOM 1014 N N . THR A 1 139 ? -3.973 -0.372 12.165 1.00 91.94 139 THR A N 1
ATOM 1015 C CA . THR A 1 139 ? -3.083 -0.951 13.187 1.00 91.94 139 THR A CA 1
ATOM 1016 C C . THR A 1 139 ? -2.938 -0.062 14.420 1.00 91.94 139 THR A C 1
ATOM 1018 O O . THR A 1 139 ? -2.659 -0.564 15.505 1.00 91.94 139 THR A O 1
ATOM 1021 N N . GLY A 1 140 ? -3.196 1.242 14.281 1.00 86.12 140 GLY A N 1
ATOM 1022 C CA . GLY A 1 140 ? -3.005 2.221 15.351 1.00 86.12 140 GLY A CA 1
ATOM 1023 C C . GLY A 1 140 ? -1.589 2.797 15.400 1.00 86.12 140 GLY A C 1
ATOM 1024 O O . GLY A 1 140 ? -1.268 3.509 16.345 1.00 86.12 140 GLY A O 1
ATOM 1025 N N . ASP A 1 141 ? -0.766 2.533 14.382 1.00 82.31 141 ASP A N 1
ATOM 1026 C CA . ASP A 1 141 ? 0.612 3.034 14.278 1.00 82.31 141 ASP A CA 1
ATOM 1027 C C . ASP A 1 141 ? 0.700 4.483 13.784 1.00 82.31 141 ASP A C 1
ATOM 1029 O O . ASP A 1 141 ? 1.783 5.071 13.749 1.00 82.31 141 ASP A O 1
ATOM 1033 N N . LEU A 1 142 ? -0.428 5.080 13.387 1.00 73.69 142 LEU A N 1
ATOM 1034 C CA . LEU A 1 142 ? -0.465 6.473 12.967 1.00 73.69 142 LEU A CA 1
ATOM 1035 C C . LEU A 1 142 ? -0.209 7.394 14.176 1.00 73.69 142 LEU A C 1
ATOM 1037 O O . LEU A 1 142 ? -1.109 7.658 14.969 1.00 73.69 142 LEU A O 1
ATOM 1041 N N . VAL A 1 143 ? 1.030 7.885 14.273 1.00 61.16 143 VAL A N 1
ATOM 1042 C CA . VAL A 1 143 ? 1.618 8.602 15.425 1.00 61.16 143 VAL A CA 1
ATOM 1043 C C . VAL A 1 143 ? 0.808 9.820 15.906 1.00 61.16 143 VAL A C 1
ATOM 1045 O O . VAL A 1 143 ? 0.885 10.171 17.078 1.00 61.16 143 VAL A O 1
ATOM 1048 N N . GLU A 1 144 ? 0.002 10.449 15.044 1.00 64.75 144 GLU A N 1
ATOM 1049 C CA . GLU A 1 144 ? -0.706 11.709 15.344 1.00 64.75 144 GLU A CA 1
ATOM 1050 C C . GLU A 1 144 ? -2.246 11.593 15.370 1.00 64.75 144 GLU A C 1
ATOM 1052 O O . GLU A 1 144 ? -2.958 12.526 14.996 1.00 64.75 144 GLU A O 1
ATOM 1057 N N . GLY A 1 145 ? -2.795 10.441 15.766 1.00 63.56 145 GLY A N 1
ATOM 1058 C CA . GLY A 1 145 ? -4.242 10.194 15.742 1.00 63.56 145 GLY A CA 1
ATOM 1059 C C . GLY A 1 145 ? -4.902 10.012 17.109 1.00 63.56 145 GLY A C 1
ATOM 1060 O O . GLY A 1 145 ? -4.347 9.385 18.005 1.00 63.56 145 GLY A O 1
ATOM 1061 N N . GLU A 1 146 ? -6.151 10.473 17.223 1.00 70.44 146 GLU A N 1
ATOM 1062 C CA . GLU A 1 146 ? -7.088 9.987 18.245 1.00 70.44 146 GLU A CA 1
ATOM 1063 C C . GLU A 1 146 ? -7.219 8.453 18.167 1.00 70.44 146 GLU A C 1
ATOM 1065 O O . GLU A 1 146 ? -7.208 7.891 17.060 1.00 70.44 146 GLU A O 1
ATOM 1070 N N . PRO A 1 147 ? -7.394 7.757 19.306 1.00 79.19 147 PRO A N 1
ATOM 1071 C CA . PRO A 1 147 ? -7.580 6.315 19.324 1.00 79.19 147 PRO A CA 1
ATOM 1072 C C . PRO A 1 147 ? -8.743 5.902 18.417 1.00 79.19 147 PRO A C 1
ATOM 1074 O O . PRO A 1 147 ? -9.893 6.321 18.568 1.00 79.19 147 PRO A O 1
ATOM 1077 N N . VAL A 1 148 ? -8.436 5.048 17.443 1.00 85.94 148 VAL A N 1
ATOM 1078 C CA . VAL A 1 148 ? -9.402 4.608 16.438 1.00 85.94 148 VAL A CA 1
ATOM 1079 C C . VAL A 1 148 ? -10.401 3.642 17.081 1.00 85.94 148 VAL A C 1
ATOM 1081 O O . VAL A 1 148 ? -10.024 2.625 17.669 1.00 85.94 148 VAL A O 1
ATOM 1084 N N . THR A 1 149 ? -11.697 3.930 16.956 1.00 91.38 149 THR A N 1
ATOM 1085 C CA . THR A 1 149 ? -12.757 3.044 17.462 1.00 91.38 149 THR A CA 1
ATOM 1086 C C . THR A 1 149 ? -12.834 1.743 16.657 1.00 91.38 149 THR A C 1
ATOM 1088 O O . THR A 1 149 ? -12.423 1.685 15.496 1.00 91.38 149 THR A O 1
ATOM 1091 N N . ALA A 1 150 ? -13.410 0.686 17.240 1.00 92.62 150 ALA A N 1
ATOM 1092 C CA . ALA A 1 150 ? -13.593 -0.589 16.540 1.00 92.62 150 ALA A CA 1
ATOM 1093 C C . ALA A 1 150 ? -14.420 -0.439 15.247 1.00 92.62 150 ALA A C 1
ATOM 1095 O O . ALA A 1 150 ? -14.039 -0.981 14.213 1.00 92.62 150 ALA A O 1
ATOM 1096 N N . ALA A 1 151 ? -15.493 0.359 15.281 1.00 94.81 151 ALA A N 1
ATOM 1097 C CA . ALA A 1 151 ? -16.301 0.662 14.100 1.00 94.81 151 ALA A CA 1
ATOM 1098 C C . ALA A 1 151 ? -15.468 1.337 12.997 1.00 94.81 151 ALA A C 1
ATOM 1100 O O . ALA A 1 151 ? -15.502 0.915 11.843 1.00 94.81 151 ALA A O 1
ATOM 1101 N N . THR A 1 152 ? -14.629 2.310 13.366 1.00 93.69 152 THR A N 1
ATOM 1102 C CA . THR A 1 152 ? -13.742 2.981 12.406 1.00 93.69 152 THR A CA 1
ATOM 1103 C C . THR A 1 152 ? -12.722 2.012 11.803 1.00 93.69 152 THR A C 1
ATOM 1105 O O . THR A 1 152 ? -12.454 2.087 10.604 1.00 93.69 152 THR A O 1
ATOM 1108 N N . ARG A 1 153 ? -12.163 1.074 12.586 1.00 94.50 153 ARG A N 1
ATOM 1109 C CA . ARG A 1 153 ? -11.260 0.036 12.052 1.00 94.50 153 ARG A CA 1
ATOM 1110 C C . ARG A 1 153 ? -11.955 -0.846 11.014 1.00 94.50 153 ARG A C 1
ATOM 1112 O O . ARG A 1 153 ? -11.369 -1.108 9.966 1.00 94.50 153 ARG A O 1
ATOM 1119 N N . VAL A 1 154 ? -13.204 -1.245 11.258 1.00 97.06 154 VAL A N 1
ATOM 1120 C CA . VAL A 1 154 ? -14.000 -2.022 10.291 1.00 97.06 154 VAL A CA 1
ATOM 1121 C C . VAL A 1 154 ? -14.213 -1.236 8.995 1.00 97.06 154 VAL A C 1
ATOM 1123 O O . VAL A 1 154 ? -13.980 -1.774 7.915 1.00 97.06 154 VAL A O 1
ATOM 1126 N N . GLU A 1 155 ? -14.577 0.045 9.076 1.00 96.75 155 GLU A N 1
ATOM 1127 C CA . GLU A 1 155 ? -14.740 0.891 7.885 1.00 96.75 155 GLU A CA 1
ATOM 1128 C C . GLU A 1 155 ? -13.442 1.045 7.083 1.00 96.75 155 GLU A C 1
ATOM 1130 O O . GLU A 1 155 ? -13.457 1.064 5.849 1.00 96.75 155 GLU A O 1
ATOM 1135 N N . VAL A 1 156 ? -12.307 1.184 7.772 1.00 96.31 156 VAL A N 1
ATOM 1136 C CA . VAL A 1 156 ? -10.991 1.266 7.132 1.00 96.31 156 VAL A CA 1
ATOM 1137 C C . VAL A 1 156 ? -10.670 -0.045 6.417 1.00 96.31 156 VAL A C 1
ATOM 1139 O O . VAL A 1 156 ? -10.331 -0.008 5.234 1.00 96.31 156 VAL A O 1
ATOM 1142 N N . ALA A 1 157 ? -10.856 -1.191 7.077 1.00 97.06 157 ALA A N 1
ATOM 1143 C CA . ALA A 1 157 ? -10.650 -2.502 6.467 1.00 97.06 157 ALA A CA 1
ATOM 1144 C C . ALA A 1 157 ? -11.532 -2.687 5.221 1.00 97.06 157 ALA A C 1
ATOM 1146 O O . ALA A 1 157 ? -11.030 -3.035 4.153 1.00 97.06 157 ALA A O 1
ATOM 1147 N N . GLN A 1 158 ? -12.824 -2.355 5.303 1.00 97.75 158 GLN A N 1
ATOM 1148 C CA . GLN A 1 158 ? -13.740 -2.414 4.157 1.00 97.75 158 GLN A CA 1
ATOM 1149 C C . GLN A 1 158 ? -13.250 -1.563 2.977 1.00 97.75 158 GLN A C 1
ATOM 1151 O O . GLN A 1 158 ? -13.277 -2.018 1.833 1.00 97.75 158 GLN A O 1
ATOM 1156 N N . LYS A 1 159 ? -12.760 -0.342 3.236 1.00 96.81 159 LYS A N 1
ATOM 1157 C CA . LYS A 1 159 ? -12.201 0.538 2.195 1.00 96.81 159 LYS A CA 1
ATOM 1158 C C . LYS A 1 159 ? -10.938 -0.048 1.557 1.00 96.81 159 LYS A C 1
ATOM 1160 O O . LYS A 1 159 ? -10.787 0.055 0.339 1.00 96.81 159 LYS A O 1
ATOM 1165 N N . LEU A 1 160 ? -10.050 -0.654 2.347 1.00 97.44 160 LEU A N 1
ATOM 1166 C CA . LEU A 1 160 ? -8.833 -1.306 1.851 1.00 97.44 160 LEU A CA 1
ATOM 1167 C C . LEU A 1 160 ? -9.170 -2.494 0.945 1.00 97.44 160 LEU A C 1
ATOM 1169 O O . LEU A 1 160 ? -8.720 -2.526 -0.202 1.00 97.44 160 LEU A O 1
ATOM 1173 N N . LEU A 1 161 ? -10.035 -3.402 1.409 1.00 96.50 161 LEU A N 1
ATOM 1174 C CA . LEU A 1 161 ? -10.473 -4.550 0.612 1.00 96.50 161 LEU A CA 1
ATOM 1175 C C . LEU A 1 161 ? -11.166 -4.104 -0.681 1.00 96.50 161 LEU A C 1
ATOM 1177 O O . LEU A 1 161 ? -10.868 -4.627 -1.751 1.00 96.50 161 LEU A O 1
ATOM 1181 N N . HIS A 1 162 ? -12.043 -3.099 -0.620 1.00 96.38 162 HIS A N 1
ATOM 1182 C CA . HIS A 1 162 ? -12.741 -2.590 -1.806 1.00 96.38 162 HIS A CA 1
ATOM 1183 C C . HIS A 1 162 ? -11.793 -2.036 -2.874 1.00 96.38 162 HIS A C 1
ATOM 1185 O O . HIS A 1 162 ? -12.046 -2.200 -4.069 1.00 96.38 162 HIS A O 1
ATOM 1191 N N . ASN A 1 163 ? -10.692 -1.392 -2.470 1.00 93.19 163 ASN A N 1
ATOM 1192 C CA . ASN A 1 163 ? -9.676 -0.924 -3.415 1.00 93.19 163 ASN A CA 1
ATOM 1193 C C . ASN A 1 163 ? -8.987 -2.092 -4.132 1.00 93.19 163 ASN A C 1
ATOM 1195 O O . ASN A 1 163 ? -8.848 -2.030 -5.355 1.00 93.19 163 ASN A O 1
ATOM 1199 N N . GLY A 1 164 ? -8.622 -3.150 -3.400 1.00 91.94 164 GLY A N 1
ATOM 1200 C CA . GLY A 1 164 ? -8.022 -4.356 -3.976 1.00 91.94 164 GLY A CA 1
ATOM 1201 C C . GLY A 1 164 ? -8.984 -5.134 -4.881 1.00 91.94 164 GLY A C 1
ATOM 1202 O O . GLY A 1 164 ? -8.599 -5.580 -5.957 1.00 91.94 164 GLY A O 1
ATOM 1203 N N . LEU A 1 165 ? -10.266 -5.229 -4.515 1.00 94.38 165 LEU A N 1
ATOM 1204 C CA . LEU A 1 165 ? -11.281 -5.911 -5.333 1.00 94.38 165 LEU A CA 1
ATOM 1205 C C . LEU A 1 165 ? -11.543 -5.207 -6.669 1.00 94.38 165 LEU A C 1
ATOM 1207 O O . LEU A 1 165 ? -11.831 -5.857 -7.671 1.00 94.38 165 LEU A O 1
ATOM 1211 N N . LYS A 1 166 ? -11.450 -3.875 -6.701 1.00 94.50 166 LYS A N 1
ATOM 1212 C CA . LYS A 1 166 ? -11.665 -3.093 -7.926 1.00 94.50 166 LYS A CA 1
ATOM 1213 C C . LYS A 1 166 ? -10.492 -3.145 -8.900 1.00 94.50 166 LYS A C 1
ATOM 1215 O O . LYS A 1 166 ? -10.695 -2.841 -10.075 1.00 94.50 166 LYS A O 1
ATOM 1220 N N . ARG A 1 167 ? -9.275 -3.392 -8.410 1.00 93.75 167 ARG A N 1
ATOM 1221 C CA . ARG A 1 167 ? -8.024 -3.274 -9.173 1.00 93.75 167 ARG A CA 1
ATOM 1222 C C . ARG A 1 167 ? -7.044 -4.348 -8.705 1.00 93.75 167 ARG A C 1
ATOM 1224 O O . ARG A 1 167 ? -6.469 -4.175 -7.629 1.00 93.75 167 ARG A O 1
ATOM 1231 N N . PRO A 1 168 ? -6.844 -5.426 -9.482 1.00 91.88 168 PRO A N 1
ATOM 1232 C CA . PRO A 1 168 ? -5.955 -6.522 -9.103 1.00 91.88 168 PRO A CA 1
ATOM 1233 C C . PRO A 1 168 ? -4.547 -6.067 -8.696 1.00 91.88 168 PRO A C 1
ATOM 1235 O O . PRO A 1 168 ? -3.986 -6.608 -7.753 1.00 91.88 168 PRO A O 1
ATOM 1238 N N . GLU A 1 169 ? -4.008 -5.018 -9.314 1.00 94.12 169 GLU A N 1
ATOM 1239 C CA . GLU A 1 169 ? -2.676 -4.495 -8.993 1.00 94.12 169 GLU A CA 1
ATOM 1240 C C . GLU A 1 169 ? -2.625 -3.829 -7.607 1.00 94.12 169 GLU A C 1
ATOM 1242 O O . GLU A 1 169 ? -1.606 -3.875 -6.925 1.00 94.12 169 GLU A O 1
ATOM 1247 N N . LEU A 1 170 ? -3.734 -3.228 -7.153 1.00 97.00 170 LEU A N 1
ATOM 1248 C CA . LEU A 1 170 ? -3.835 -2.679 -5.795 1.00 97.00 170 LEU A CA 1
ATOM 1249 C C . LEU A 1 170 ? -4.031 -3.767 -4.741 1.00 97.00 170 LEU A C 1
ATOM 1251 O O . LEU A 1 170 ? -3.744 -3.532 -3.571 1.00 97.00 170 LEU A O 1
ATOM 1255 N N . LYS A 1 171 ? -4.541 -4.938 -5.134 1.00 97.19 171 LYS A N 1
ATOM 1256 C CA . LYS A 1 171 ? -4.631 -6.095 -4.244 1.00 97.19 171 LYS A CA 1
ATOM 1257 C C . LYS A 1 171 ? -3.227 -6.600 -3.912 1.00 97.19 171 LYS A C 1
ATOM 1259 O O . LYS A 1 171 ? -2.930 -6.771 -2.738 1.00 97.19 171 LYS A O 1
ATOM 1264 N N . ASP A 1 172 ? -2.371 -6.782 -4.914 1.00 96.12 172 ASP A N 1
ATOM 1265 C CA . ASP A 1 172 ? -0.999 -7.256 -4.693 1.00 96.12 172 ASP A CA 1
ATOM 1266 C C . ASP A 1 172 ? -0.178 -6.227 -3.899 1.00 96.12 172 ASP A C 1
ATOM 1268 O O . ASP A 1 172 ? 0.510 -6.587 -2.949 1.00 96.12 172 ASP A O 1
ATOM 1272 N N . GLU A 1 173 ? -0.345 -4.933 -4.192 1.00 97.69 173 GLU A N 1
ATOM 1273 C CA . GLU A 1 173 ? 0.238 -3.853 -3.384 1.00 97.69 173 GLU A CA 1
ATOM 1274 C C . GLU A 1 173 ? -0.249 -3.893 -1.927 1.00 97.69 173 GLU A C 1
ATOM 1276 O O . GLU A 1 173 ? 0.563 -3.759 -1.017 1.00 97.69 173 GLU A O 1
ATOM 1281 N N . LEU A 1 174 ? -1.550 -4.105 -1.681 1.00 97.62 174 LEU A N 1
ATOM 1282 C CA . LEU A 1 174 ? -2.085 -4.218 -0.319 1.00 97.62 174 LEU A CA 1
ATOM 1283 C C . LEU A 1 174 ? -1.439 -5.375 0.445 1.00 97.62 174 LEU A C 1
ATOM 1285 O O . LEU A 1 174 ? -1.126 -5.209 1.617 1.00 97.62 174 LEU A O 1
ATOM 1289 N N . TYR A 1 175 ? -1.231 -6.522 -0.205 1.00 96.38 175 TYR A N 1
ATOM 1290 C CA . TYR A 1 175 ? 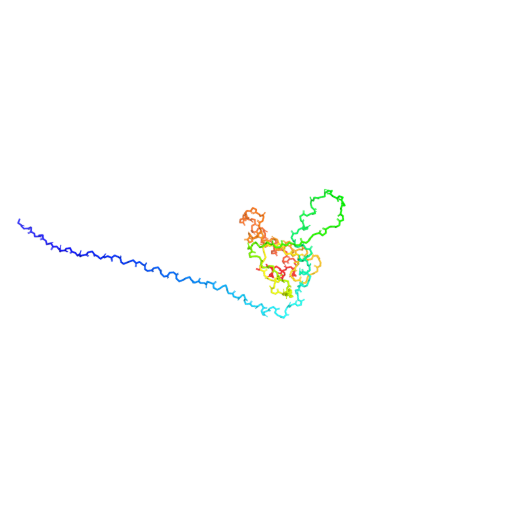-0.566 -7.665 0.422 1.00 96.38 175 TYR A CA 1
ATOM 1291 C C . TYR A 1 175 ? 0.899 -7.394 0.756 1.00 96.38 175 TYR A C 1
ATOM 1293 O O . TYR A 1 175 ? 1.379 -7.938 1.736 1.00 96.38 175 TYR A O 1
ATOM 1301 N N . MET A 1 176 ? 1.604 -6.578 -0.031 1.00 95.94 176 MET A N 1
ATOM 1302 C CA . MET A 1 176 ? 2.993 -6.205 0.274 1.00 95.94 176 MET A CA 1
ATOM 1303 C C . MET A 1 176 ? 3.102 -5.132 1.363 1.00 95.94 176 MET A C 1
ATOM 1305 O O . MET A 1 176 ? 4.151 -4.998 1.982 1.00 95.94 176 MET A O 1
ATOM 1309 N N . GLN A 1 177 ? 2.046 -4.341 1.569 1.00 96.44 177 GLN A N 1
ATOM 1310 C CA . GLN A 1 177 ? 1.983 -3.318 2.616 1.00 96.44 177 GLN A CA 1
ATOM 1311 C C . GLN A 1 177 ? 1.614 -3.872 4.003 1.00 96.44 177 GLN A C 1
ATOM 1313 O O . GLN A 1 177 ? 1.874 -3.190 4.996 1.00 96.44 177 GLN A O 1
ATOM 1318 N N . LEU A 1 178 ? 0.945 -5.030 4.056 1.00 94.19 178 LEU A N 1
ATOM 1319 C CA . LEU A 1 178 ? 0.512 -5.725 5.276 1.00 94.19 178 LEU A CA 1
ATOM 1320 C C . LEU A 1 178 ? 1.604 -6.662 5.798 1.00 94.19 178 LEU A C 1
ATOM 1322 O O . LEU A 1 178 ? 1.762 -6.698 7.037 1.00 94.19 178 LEU A O 1
#

Sequence (178 aa):
MADTTEATPPGSPMTPGAPSSDFQSMEVATPSTPRLEALAGHNDHFQVENYFRAMQKGGSGKFSRLLGGLNSKSRTPKTPSSPAGTPSGAASSPGPAGNFTLDDMLMHSRELIPTSLLKLANENQARAIKMFGGVLKYTGDLVEGEPVTAATRVEVAQKLLHNGLKRPELKDELYMQL